Protein AF-A0A1C5W1V6-F1 (afdb_monomer)

Structure (mmCIF, N/CA/C/O backbone):
data_AF-A0A1C5W1V6-F1
#
_entry.id   AF-A0A1C5W1V6-F1
#
loop_
_atom_site.group_PDB
_atom_site.id
_atom_site.type_symbol
_atom_site.label_atom_id
_atom_site.label_alt_id
_atom_site.label_comp_id
_atom_site.label_asym_id
_atom_site.label_entity_id
_atom_site.label_seq_id
_atom_site.pdbx_PDB_ins_code
_atom_site.Cartn_x
_atom_site.Cartn_y
_atom_site.Cartn_z
_atom_site.occupancy
_atom_site.B_iso_or_equiv
_atom_site.auth_seq_id
_atom_site.auth_comp_id
_atom_site.auth_asym_id
_atom_site.auth_atom_id
_atom_site.pdbx_PDB_model_num
ATOM 1 N N . MET A 1 1 ? -6.373 19.384 -13.987 1.00 36.72 1 MET A N 1
ATOM 2 C CA . MET A 1 1 ? -5.546 19.239 -12.766 1.00 36.72 1 MET A CA 1
ATOM 3 C C . MET A 1 1 ? -4.813 17.903 -12.804 1.00 36.72 1 MET A C 1
ATOM 5 O O . MET A 1 1 ? -5.365 16.886 -12.402 1.00 36.72 1 MET A O 1
ATOM 9 N N . SER A 1 2 ? -3.585 17.876 -13.318 1.00 49.97 2 SER A N 1
ATOM 10 C CA . SER A 1 2 ? -2.759 16.664 -13.308 1.00 49.97 2 SER A CA 1
ATOM 11 C C . SER A 1 2 ? -2.159 16.499 -11.915 1.00 49.97 2 SER A C 1
ATOM 13 O O . SER A 1 2 ? -1.125 17.091 -11.612 1.00 49.97 2 SER A O 1
ATOM 15 N N . LYS A 1 3 ? -2.841 15.754 -11.034 1.00 53.38 3 LYS A N 1
ATOM 16 C CA . LYS A 1 3 ? -2.324 15.415 -9.701 1.00 53.38 3 LYS A CA 1
ATOM 17 C C . LYS A 1 3 ? -1.001 14.680 -9.903 1.00 53.38 3 LYS A C 1
ATOM 19 O O . LYS A 1 3 ? -1.000 13.531 -10.346 1.00 53.38 3 LYS A O 1
ATOM 24 N N . LYS A 1 4 ? 0.120 15.364 -9.651 1.00 48.44 4 LYS A N 1
ATOM 25 C CA . LYS A 1 4 ? 1.457 14.770 -9.700 1.00 48.44 4 LYS A CA 1
ATOM 26 C C . LYS A 1 4 ? 1.450 13.606 -8.7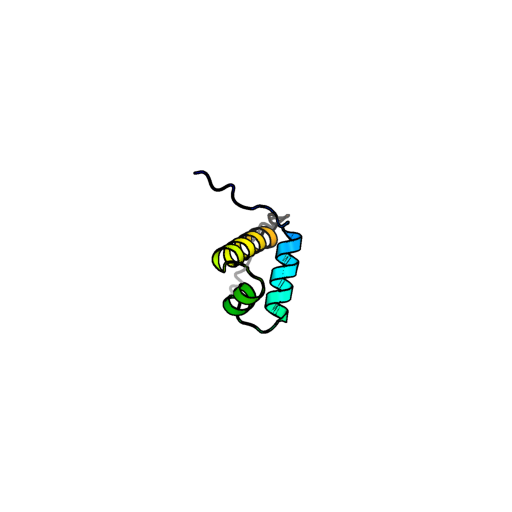08 1.00 48.44 4 LYS A C 1
ATOM 28 O O . LYS A 1 4 ? 1.408 13.812 -7.500 1.00 48.44 4 LYS A O 1
ATOM 33 N N . ARG A 1 5 ? 1.349 12.389 -9.252 1.00 56.22 5 ARG A N 1
ATOM 34 C CA . ARG A 1 5 ? 1.284 11.127 -8.507 1.00 56.22 5 ARG A CA 1
ATOM 35 C C . ARG A 1 5 ? 2.499 11.069 -7.603 1.00 56.22 5 ARG A C 1
ATOM 37 O O . ARG A 1 5 ? 3.599 11.170 -8.128 1.00 56.22 5 ARG A O 1
ATOM 44 N N . ALA A 1 6 ? 2.310 10.928 -6.294 1.00 49.78 6 ALA A N 1
ATOM 45 C CA . ALA A 1 6 ? 3.420 10.833 -5.357 1.00 49.78 6 ALA A CA 1
ATOM 46 C C . ALA A 1 6 ? 4.326 9.641 -5.720 1.00 49.78 6 ALA A C 1
ATOM 48 O O . ALA A 1 6 ? 3.864 8.501 -5.670 1.00 49.78 6 ALA A O 1
ATOM 49 N N . PRO A 1 7 ? 5.618 9.861 -6.015 1.00 62.38 7 PRO A N 1
ATOM 50 C CA . PRO A 1 7 ? 6.638 8.841 -5.916 1.00 62.38 7 PRO A CA 1
ATOM 51 C C . PRO A 1 7 ? 7.587 9.311 -4.811 1.00 62.38 7 PRO A C 1
ATOM 53 O O . PRO A 1 7 ? 8.714 9.699 -5.085 1.00 62.38 7 PRO A O 1
ATOM 56 N N . ARG A 1 8 ? 7.083 9.466 -3.583 1.00 65.75 8 ARG A N 1
ATOM 57 C CA . ARG A 1 8 ? 7.940 9.932 -2.482 1.00 65.75 8 ARG A CA 1
ATOM 58 C C . ARG A 1 8 ? 8.685 8.788 -1.811 1.00 65.75 8 ARG A C 1
ATOM 60 O O . ARG A 1 8 ? 9.748 9.035 -1.270 1.00 65.75 8 ARG A O 1
ATOM 67 N N . ARG A 1 9 ? 8.151 7.569 -1.913 1.00 76.75 9 ARG A N 1
ATOM 68 C CA . ARG A 1 9 ? 8.734 6.376 -1.307 1.00 76.75 9 ARG A CA 1
ATOM 69 C C . ARG A 1 9 ? 9.468 5.518 -2.321 1.00 76.75 9 ARG A C 1
ATOM 71 O O . ARG A 1 9 ? 8.935 5.263 -3.411 1.00 76.75 9 ARG A O 1
ATOM 78 N N . SER A 1 10 ? 10.672 5.085 -1.957 1.00 87.06 10 SER A N 1
ATOM 79 C CA . SER A 1 10 ? 11.466 4.137 -2.740 1.00 87.06 10 SER A CA 1
ATOM 80 C C . SER A 1 10 ? 10.824 2.744 -2.718 1.00 87.06 10 SER A C 1
ATOM 82 O O . SER A 1 10 ? 9.852 2.494 -2.005 1.00 87.06 10 SER A O 1
ATOM 84 N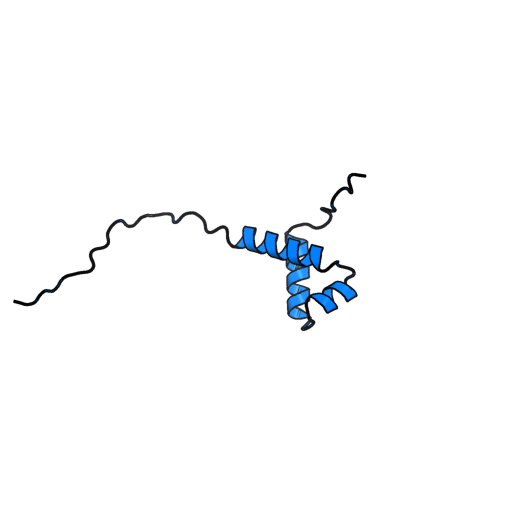 N . LEU A 1 11 ? 11.326 1.826 -3.549 1.00 85.38 11 LEU A N 1
ATOM 85 C CA . LEU A 1 11 ? 10.864 0.436 -3.505 1.00 85.38 11 LEU A CA 1
ATOM 86 C C . LEU A 1 11 ? 11.190 -0.212 -2.152 1.00 85.38 11 LEU A C 1
ATOM 88 O O . LEU A 1 11 ? 10.356 -0.941 -1.627 1.00 85.38 11 LEU A O 1
ATOM 92 N N . ASP A 1 12 ? 12.370 0.087 -1.613 1.00 87.75 12 ASP A N 1
ATOM 93 C CA . ASP A 1 12 ? 12.865 -0.469 -0.354 1.00 87.75 12 ASP A CA 1
ATOM 94 C C . ASP A 1 12 ? 12.039 0.029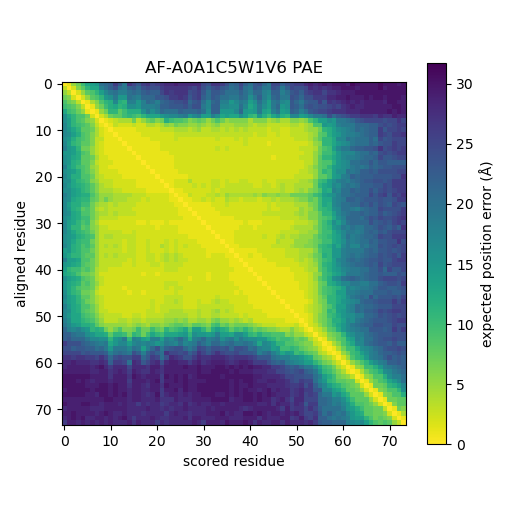 0.834 1.00 87.75 12 ASP A C 1
ATOM 96 O O . ASP A 1 12 ? 11.590 -0.772 1.646 1.00 87.75 12 ASP A O 1
ATOM 100 N N . GLU A 1 13 ? 11.682 1.317 0.850 1.00 91.19 13 GLU A N 1
ATOM 101 C CA . GLU A 1 13 ? 10.785 1.880 1.868 1.00 91.19 13 GLU A CA 1
ATOM 102 C C . GLU A 1 13 ? 9.396 1.217 1.819 1.00 91.19 13 GLU A C 1
ATOM 104 O O . GLU A 1 13 ? 8.777 0.943 2.843 1.00 91.19 13 GLU A O 1
ATOM 109 N N . TRP A 1 14 ? 8.892 0.883 0.624 1.00 91.81 14 TRP A N 1
ATOM 110 C CA . TRP A 1 14 ? 7.660 0.096 0.513 1.00 91.81 14 TRP A CA 1
ATOM 111 C C . TRP A 1 14 ? 7.822 -1.347 0.999 1.00 91.81 14 TRP A C 1
ATOM 113 O O . TRP A 1 14 ? 6.848 -1.924 1.477 1.00 91.81 14 TRP A O 1
ATOM 123 N N . MET A 1 15 ? 9.008 -1.93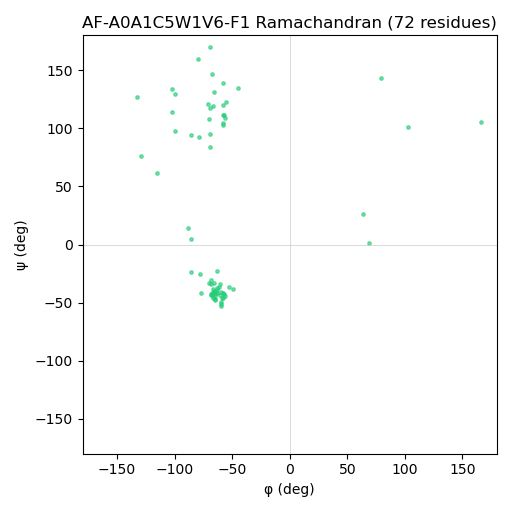8 0.868 1.00 92.31 15 MET A N 1
ATOM 124 C CA . MET A 1 15 ? 9.304 -3.267 1.405 1.00 92.31 15 MET A CA 1
ATOM 125 C C . MET A 1 15 ? 9.284 -3.266 2.933 1.00 92.31 15 MET A C 1
ATOM 127 O O . MET A 1 15 ? 8.661 -4.151 3.519 1.00 92.31 15 MET A O 1
ATOM 131 N N . GLU A 1 16 ? 9.884 -2.259 3.564 1.00 93.56 16 GLU A N 1
ATOM 132 C CA . GLU A 1 16 ? 9.851 -2.077 5.020 1.00 93.56 16 GLU A CA 1
ATOM 133 C C . GLU A 1 16 ? 8.411 -1.926 5.518 1.00 93.56 16 GLU A C 1
ATOM 135 O O . GLU A 1 16 ? 7.960 -2.719 6.340 1.00 93.56 16 GLU A O 1
ATOM 140 N N . LEU A 1 17 ? 7.631 -1.026 4.913 1.00 93.50 17 LEU A N 1
ATOM 141 C CA . LEU A 1 17 ? 6.226 -0.812 5.277 1.00 93.50 17 LEU A CA 1
ATOM 142 C C . LEU A 1 17 ? 5.361 -2.069 5.114 1.00 93.50 17 LEU A C 1
ATOM 144 O O . LEU A 1 17 ? 4.500 -2.357 5.942 1.00 93.50 17 LEU A O 1
ATOM 148 N N . VAL A 1 18 ? 5.559 -2.835 4.036 1.00 92.94 18 VAL A N 1
ATOM 149 C CA . VAL A 1 18 ? 4.839 -4.103 3.849 1.00 92.94 18 VAL A CA 1
ATOM 150 C C . VAL A 1 18 ? 5.265 -5.119 4.904 1.00 92.94 18 VAL A C 1
ATOM 152 O O . VAL A 1 18 ? 4.417 -5.854 5.401 1.00 92.94 18 VAL A O 1
ATOM 155 N N . THR A 1 19 ? 6.544 -5.155 5.265 1.00 94.00 19 THR A N 1
ATOM 156 C CA . THR A 1 19 ? 7.061 -6.047 6.307 1.00 94.00 19 THR A CA 1
ATOM 157 C C . THR A 1 19 ? 6.473 -5.693 7.671 1.00 94.00 19 THR A C 1
ATOM 159 O O . THR A 1 19 ? 5.934 -6.577 8.333 1.00 94.00 19 THR A O 1
ATOM 162 N N . GLU A 1 20 ? 6.460 -4.411 8.040 1.00 94.88 20 GLU A N 1
ATOM 163 C CA . GLU A 1 20 ? 5.815 -3.910 9.259 1.00 94.88 20 GLU A CA 1
ATOM 164 C C . GLU A 1 20 ? 4.321 -4.239 9.287 1.00 94.88 20 GLU A C 1
ATOM 166 O O . GLU A 1 20 ? 3.828 -4.773 10.277 1.00 94.88 20 GLU A O 1
ATOM 171 N N . CYS A 1 21 ? 3.602 -4.012 8.181 1.00 94.75 21 CYS A N 1
ATOM 172 C CA . CYS A 1 21 ? 2.190 -4.374 8.073 1.00 94.75 21 CYS A CA 1
ATOM 173 C C . CYS A 1 21 ? 1.969 -5.865 8.363 1.00 94.75 21 CYS A C 1
ATOM 175 O O . CYS A 1 21 ? 1.080 -6.219 9.136 1.00 94.75 21 CYS A O 1
ATOM 177 N N . ARG A 1 22 ? 2.809 -6.748 7.809 1.00 92.50 22 ARG A N 1
ATOM 178 C CA . ARG A 1 22 ? 2.703 -8.199 8.033 1.00 92.50 22 ARG A CA 1
ATOM 179 C C . ARG A 1 22 ? 3.084 -8.609 9.454 1.00 92.50 22 ARG A C 1
ATOM 181 O O . ARG A 1 22 ? 2.491 -9.548 9.975 1.00 92.50 22 ARG A O 1
ATOM 188 N N . GLN A 1 23 ? 4.033 -7.916 10.074 1.00 95.31 23 GLN A N 1
ATOM 189 C CA . GLN A 1 23 ? 4.459 -8.170 11.452 1.00 95.31 23 GLN A CA 1
ATOM 190 C C . GLN A 1 23 ? 3.493 -7.594 12.492 1.00 95.31 23 GLN A C 1
ATOM 192 O O . GLN A 1 23 ? 3.414 -8.122 13.596 1.00 95.31 23 GLN A O 1
ATOM 197 N N . SER A 1 24 ? 2.726 -6.559 12.138 1.00 93.31 24 SER A N 1
ATOM 198 C CA . SER A 1 24 ? 1.769 -5.909 13.040 1.00 93.31 24 SER A CA 1
ATOM 199 C C . SER A 1 24 ? 0.633 -6.830 13.497 1.00 93.31 24 SER A C 1
ATOM 201 O O . SER A 1 24 ? -0.009 -6.561 14.508 1.00 93.31 24 SER A O 1
ATOM 203 N N . GLY A 1 25 ? 0.341 -7.893 12.737 1.00 92.19 25 GLY A N 1
ATOM 204 C CA . GLY A 1 25 ? -0.815 -8.760 12.974 1.00 92.19 25 GLY A CA 1
ATOM 205 C C . GLY A 1 25 ? -2.170 -8.095 12.688 1.00 92.19 25 GLY A C 1
ATOM 206 O O . GLY A 1 25 ? -3.208 -8.734 12.856 1.00 92.19 25 GLY A O 1
ATOM 207 N N . LEU A 1 26 ? -2.181 -6.837 12.236 1.00 92.75 26 LEU A N 1
ATOM 208 C CA . LEU A 1 26 ? -3.383 -6.127 11.819 1.00 92.75 26 LEU A CA 1
ATOM 209 C C . LEU A 1 26 ? -3.797 -6.538 10.403 1.00 92.75 26 LEU A C 1
ATOM 211 O O . LEU A 1 26 ? -3.002 -7.016 9.592 1.00 92.75 26 LEU A O 1
ATOM 215 N N . THR A 1 27 ? -5.064 -6.294 10.074 1.00 93.50 27 THR A N 1
ATOM 216 C CA . THR A 1 27 ? -5.497 -6.355 8.674 1.00 93.50 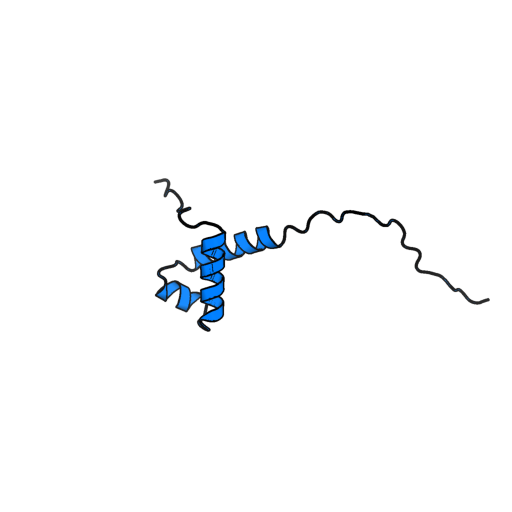27 THR A CA 1
ATOM 217 C C . THR A 1 27 ? -4.855 -5.215 7.885 1.00 93.50 27 THR A C 1
ATOM 219 O O . THR A 1 27 ? -4.702 -4.108 8.405 1.00 93.50 27 THR A O 1
ATOM 222 N N . ASP A 1 28 ? -4.545 -5.453 6.607 1.00 92.38 28 ASP A N 1
ATOM 223 C CA . ASP A 1 28 ? -3.946 -4.446 5.718 1.00 92.38 28 ASP A CA 1
ATOM 224 C C . ASP A 1 28 ? -4.713 -3.108 5.761 1.00 92.38 28 ASP A C 1
ATOM 226 O O . ASP A 1 28 ? -4.104 -2.043 5.758 1.00 92.38 28 ASP A O 1
ATOM 230 N N . ALA A 1 29 ? -6.049 -3.151 5.847 1.00 90.81 29 ALA A N 1
ATOM 231 C CA . ALA A 1 29 ? -6.897 -1.962 5.918 1.00 90.81 29 ALA A CA 1
ATOM 232 C C . ALA A 1 29 ? -6.749 -1.186 7.238 1.00 90.81 29 ALA A C 1
ATOM 234 O O . ALA A 1 29 ? -6.666 0.042 7.206 1.00 90.81 29 ALA A O 1
ATOM 235 N N . ALA A 1 30 ? -6.698 -1.882 8.379 1.00 94.50 30 ALA A N 1
ATOM 236 C CA . ALA A 1 30 ? -6.519 -1.255 9.689 1.00 94.50 30 ALA A CA 1
ATOM 237 C C . ALA A 1 30 ? -5.125 -0.627 9.817 1.00 94.50 30 ALA A C 1
ATOM 239 O O . ALA A 1 30 ? -5.011 0.544 10.170 1.00 94.50 30 ALA A O 1
ATOM 240 N N . TRP A 1 31 ? -4.086 -1.361 9.413 1.00 96.25 31 TRP A N 1
ATOM 241 C CA . TRP A 1 31 ? -2.713 -0.857 9.405 1.00 96.25 31 TRP A CA 1
ATOM 242 C C . TRP A 1 31 ? -2.563 0.361 8.484 1.00 96.25 31 TRP A C 1
ATOM 244 O O . TRP A 1 31 ? -1.990 1.381 8.859 1.00 96.25 31 TRP A O 1
ATOM 254 N N . CYS A 1 32 ? -3.159 0.306 7.288 1.00 94.25 32 CYS A N 1
ATOM 255 C CA . CYS A 1 32 ? -3.197 1.445 6.372 1.00 94.25 32 CYS A CA 1
AT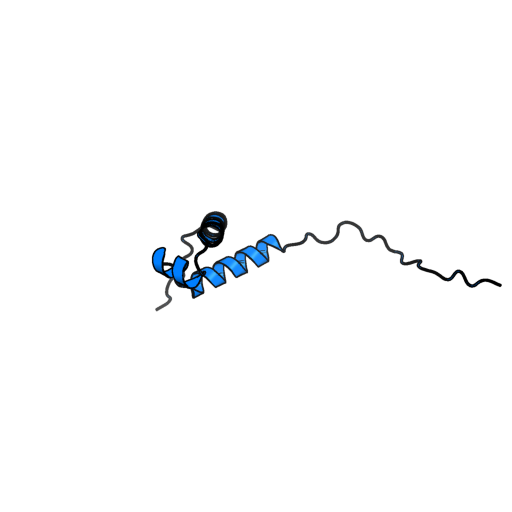OM 256 C C . CYS A 1 32 ? -3.856 2.680 7.007 1.00 94.25 32 CYS A C 1
ATOM 258 O O . CYS A 1 32 ? -3.351 3.789 6.838 1.00 94.25 32 CYS A O 1
ATOM 260 N N . ASN A 1 33 ? -4.955 2.499 7.744 1.00 93.81 33 ASN A N 1
ATOM 261 C CA . ASN A 1 33 ? -5.647 3.592 8.422 1.00 93.81 33 ASN A CA 1
ATOM 262 C C . ASN A 1 33 ? -4.782 4.236 9.521 1.00 93.81 33 ASN A C 1
ATOM 264 O O . ASN A 1 33 ? -4.694 5.460 9.574 1.00 93.81 33 ASN A O 1
ATOM 268 N N . GLU A 1 34 ? -4.101 3.433 10.343 1.00 94.38 34 GLU A N 1
ATOM 269 C CA . GLU A 1 34 ? -3.203 3.929 11.400 1.00 94.38 34 GLU A CA 1
ATOM 270 C C . GLU A 1 34 ? -1.976 4.657 10.836 1.00 94.38 34 GLU A C 1
ATOM 272 O O . GLU A 1 34 ? -1.588 5.713 11.331 1.00 94.38 34 GLU A O 1
ATOM 277 N N . HIS A 1 35 ? -1.401 4.144 9.747 1.00 90.12 35 HIS A N 1
ATOM 278 C CA . HIS A 1 35 ? -0.212 4.716 9.110 1.00 90.12 35 HIS A CA 1
ATOM 279 C C . HIS A 1 35 ? -0.532 5.836 8.101 1.00 90.12 35 HIS A C 1
ATOM 281 O O . HIS A 1 35 ? 0.365 6.333 7.411 1.00 90.12 35 HIS A O 1
ATOM 287 N N . GLY A 1 36 ? -1.804 6.236 7.972 1.00 90.94 36 GLY A N 1
ATOM 288 C CA . GLY A 1 36 ? -2.238 7.293 7.052 1.00 90.94 36 GLY A CA 1
ATOM 289 C C . GLY A 1 36 ? -2.015 6.954 5.572 1.00 90.94 36 GLY A C 1
ATOM 290 O O . GLY A 1 36 ? -1.832 7.842 4.734 1.00 90.94 36 GLY A O 1
ATOM 291 N N . ILE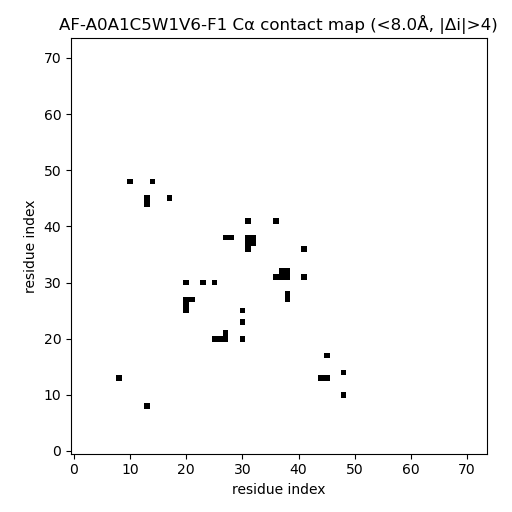 A 1 37 ? -1.997 5.666 5.229 1.00 91.12 37 ILE A N 1
ATOM 292 C CA . ILE A 1 37 ? -1.807 5.166 3.870 1.00 91.12 37 ILE A CA 1
ATOM 293 C C . ILE A 1 37 ? -3.173 4.811 3.289 1.00 91.12 37 ILE A C 1
ATOM 295 O O . ILE A 1 37 ? -3.951 4.063 3.865 1.00 91.12 37 ILE A O 1
ATOM 299 N N . SER A 1 38 ? -3.474 5.305 2.088 1.00 90.75 38 SER A N 1
ATOM 300 C CA . SER A 1 38 ? -4.666 4.839 1.375 1.00 90.75 38 SER A CA 1
ATOM 301 C C . SER A 1 38 ? -4.505 3.356 0.997 1.00 90.75 38 SER A C 1
ATOM 303 O O . SER A 1 38 ? -3.495 3.024 0.359 1.00 90.75 38 SER A O 1
ATOM 305 N N . PRO A 1 39 ? -5.500 2.483 1.262 1.00 90.94 39 PRO A N 1
ATOM 306 C CA . PRO A 1 39 ? -5.442 1.067 0.886 1.00 90.94 39 PRO A CA 1
ATOM 307 C C . PRO A 1 39 ? -5.119 0.852 -0.599 1.00 90.94 39 PRO A C 1
ATOM 309 O O . PRO A 1 39 ? -4.341 -0.024 -0.967 1.00 90.94 39 PRO A O 1
ATOM 312 N N . SER A 1 40 ? -5.640 1.715 -1.478 1.00 90.62 40 SER A N 1
ATOM 313 C CA . SER A 1 40 ? -5.353 1.661 -2.915 1.00 90.62 40 SER A CA 1
ATOM 314 C C . SER A 1 40 ? -3.871 1.902 -3.226 1.00 90.62 40 SER A C 1
ATOM 316 O O . SER A 1 40 ? -3.313 1.281 -4.128 1.00 90.62 40 SER A O 1
ATOM 318 N N . CYS A 1 41 ? -3.213 2.797 -2.485 1.00 89.75 41 CYS A N 1
ATOM 319 C CA . CYS A 1 41 ? -1.783 3.060 -2.635 1.00 89.75 41 CYS A CA 1
ATOM 320 C C . CYS A 1 41 ? -0.958 1.850 -2.175 1.00 89.75 41 CYS A C 1
ATOM 322 O O . CYS A 1 41 ? -0.044 1.425 -2.883 1.00 89.75 41 CYS A O 1
ATOM 324 N N . PHE A 1 42 ? -1.350 1.252 -1.048 1.00 92.44 42 PHE A N 1
ATOM 325 C CA . PHE A 1 42 ? -0.714 0.063 -0.489 1.00 92.44 42 PHE A CA 1
ATOM 326 C C . PHE A 1 42 ? -0.768 -1.130 -1.451 1.00 92.44 42 PHE A C 1
ATOM 328 O O . PHE A 1 42 ? 0.271 -1.671 -1.827 1.00 92.44 42 PHE A O 1
ATOM 335 N N . TYR A 1 43 ? -1.950 -1.493 -1.957 1.00 92.56 43 TYR A N 1
ATOM 336 C CA . TYR A 1 43 ? -2.072 -2.628 -2.880 1.00 92.56 43 TYR A CA 1
ATOM 337 C C . TYR A 1 43 ? -1.364 -2.395 -4.219 1.00 92.56 43 TYR A C 1
ATOM 339 O O . TYR A 1 43 ? -0.787 -3.327 -4.793 1.00 92.56 43 TYR A O 1
ATOM 347 N N . ASN A 1 44 ? -1.331 -1.151 -4.702 1.00 92.19 44 ASN A N 1
ATOM 348 C CA . ASN A 1 44 ? -0.538 -0.793 -5.876 1.00 92.19 44 ASN A CA 1
ATOM 349 C C . ASN A 1 44 ? 0.967 -0.977 -5.624 1.00 92.19 44 ASN A C 1
ATOM 351 O O . ASN A 1 44 ? 1.673 -1.495 -6.493 1.00 92.19 44 ASN A O 1
ATOM 355 N N . ALA A 1 45 ? 1.464 -0.589 -4.447 1.00 90.69 45 ALA A N 1
ATOM 356 C CA . ALA A 1 45 ? 2.857 -0.798 -4.062 1.00 90.69 45 ALA A CA 1
ATOM 357 C C . ALA A 1 45 ? 3.199 -2.291 -3.944 1.00 90.69 45 ALA A C 1
ATOM 359 O O . ALA A 1 45 ? 4.154 -2.740 -4.578 1.00 90.69 45 ALA A O 1
ATOM 360 N N . VAL A 1 46 ? 2.368 -3.079 -3.253 1.00 91.44 46 VAL A N 1
ATOM 361 C CA . VAL A 1 46 ? 2.520 -4.542 -3.132 1.00 91.44 46 VAL A CA 1
ATOM 362 C C . VAL A 1 46 ? 2.542 -5.214 -4.507 1.00 91.44 46 VAL A C 1
ATOM 364 O O . VAL A 1 46 ? 3.379 -6.074 -4.774 1.00 91.44 46 VAL A O 1
ATOM 367 N N . THR A 1 47 ? 1.667 -4.797 -5.423 1.00 91.25 47 THR A N 1
ATOM 368 C CA . THR A 1 47 ? 1.638 -5.337 -6.791 1.00 91.25 47 THR A CA 1
ATOM 369 C C . THR A 1 47 ? 2.935 -5.037 -7.546 1.00 91.25 47 THR A C 1
ATOM 371 O O . THR A 1 47 ? 3.469 -5.908 -8.233 1.00 91.25 47 THR A O 1
ATOM 374 N N . ARG A 1 48 ? 3.478 -3.819 -7.415 1.00 89.12 48 ARG A N 1
ATOM 375 C CA . ARG A 1 48 ? 4.764 -3.441 -8.029 1.00 89.12 48 ARG A CA 1
ATOM 376 C C . ARG A 1 48 ? 5.933 -4.221 -7.430 1.00 89.12 48 ARG A C 1
ATOM 378 O O . ARG A 1 48 ? 6.804 -4.647 -8.184 1.00 89.12 48 ARG A O 1
ATOM 385 N N . LEU A 1 49 ? 5.931 -4.423 -6.113 1.00 89.75 49 LEU A N 1
ATOM 386 C CA . LEU A 1 49 ? 6.919 -5.236 -5.405 1.00 89.75 49 LEU A CA 1
ATOM 387 C C . LEU A 1 49 ? 6.908 -6.679 -5.910 1.00 89.75 49 LEU A C 1
ATOM 389 O O . LEU A 1 49 ? 7.946 -7.178 -6.330 1.00 89.75 49 LEU A O 1
ATOM 393 N N . ARG A 1 50 ? 5.730 -7.309 -5.991 1.00 88.69 50 ARG A N 1
ATOM 394 C CA . ARG A 1 50 ? 5.578 -8.671 -6.532 1.00 88.69 50 ARG A CA 1
ATOM 395 C C . ARG A 1 50 ? 6.090 -8.784 -7.963 1.00 88.69 50 ARG A C 1
ATOM 397 O O . ARG A 1 50 ? 6.852 -9.690 -8.263 1.00 88.69 50 ARG A O 1
ATOM 404 N N . LYS A 1 51 ? 5.743 -7.836 -8.840 1.00 87.31 51 LYS A N 1
ATOM 405 C CA . LYS A 1 51 ? 6.249 -7.823 -10.225 1.00 87.31 51 LYS A CA 1
ATOM 406 C C . LYS A 1 51 ? 7.772 -7.724 -10.302 1.00 87.31 51 LYS A C 1
ATOM 408 O O . LYS A 1 51 ? 8.365 -8.279 -11.218 1.00 87.31 51 LYS A O 1
ATOM 413 N N . LYS A 1 52 ? 8.408 -7.009 -9.371 1.00 84.50 52 LYS A N 1
ATOM 414 C CA . LYS A 1 52 ? 9.869 -6.921 -9.312 1.00 84.50 52 LYS A CA 1
ATOM 415 C C . LYS A 1 52 ? 10.513 -8.172 -8.722 1.00 84.50 52 LYS A C 1
ATOM 417 O O . LYS A 1 52 ? 11.500 -8.629 -9.278 1.00 84.50 52 LYS A O 1
ATOM 422 N N . ALA A 1 53 ? 9.938 -8.736 -7.664 1.00 80.69 53 ALA A N 1
ATOM 423 C CA . ALA A 1 53 ? 10.437 -9.955 -7.032 1.00 80.69 53 ALA A CA 1
ATOM 424 C C . ALA A 1 53 ? 10.268 -11.200 -7.922 1.00 80.69 53 ALA A C 1
ATOM 426 O O . ALA A 1 53 ? 11.117 -12.080 -7.914 1.00 80.69 53 ALA A O 1
ATOM 427 N N . CYS A 1 54 ? 9.196 -11.265 -8.717 1.00 73.31 54 CYS A N 1
ATOM 428 C CA . CYS A 1 54 ? 8.912 -12.380 -9.624 1.00 73.31 54 CYS A CA 1
ATOM 429 C C . CYS A 1 54 ? 9.547 -12.227 -11.018 1.00 73.31 54 CYS A C 1
ATOM 431 O O . CYS A 1 54 ? 9.153 -12.950 -11.932 1.00 73.31 54 CYS A O 1
ATOM 433 N N . GLN A 1 55 ? 10.506 -11.314 -11.214 1.00 70.56 55 GLN A N 1
ATOM 434 C CA . GLN A 1 55 ? 11.378 -11.369 -12.391 1.00 70.56 55 GLN A CA 1
ATOM 435 C C . GLN A 1 55 ? 12.302 -12.581 -12.240 1.00 70.56 55 GLN A C 1
ATOM 437 O O . GLN A 1 55 ? 13.416 -12.477 -11.736 1.00 70.56 55 GLN A O 1
ATOM 442 N N . ILE A 1 56 ? 11.794 -13.751 -12.627 1.00 61.12 56 ILE A N 1
ATOM 443 C CA . ILE A 1 56 ? 12.601 -14.953 -12.803 1.00 61.12 56 ILE A CA 1
ATOM 444 C C . ILE A 1 56 ? 13.528 -14.652 -13.989 1.00 61.12 56 ILE A C 1
ATOM 446 O O . ILE A 1 56 ? 13.009 -14.343 -15.064 1.00 61.12 56 ILE A O 1
ATOM 450 N N . PRO A 1 57 ? 14.863 -14.668 -13.823 1.00 66.62 57 PRO A N 1
ATOM 451 C CA . PRO A 1 57 ? 15.753 -14.574 -14.972 1.00 66.62 57 PRO A CA 1
ATOM 452 C C . PRO A 1 57 ? 15.432 -15.726 -15.926 1.00 66.62 57 PRO A C 1
ATOM 454 O O . PRO A 1 57 ? 15.173 -16.840 -15.462 1.00 66.62 57 PRO A O 1
ATOM 457 N N . ASP A 1 58 ? 15.418 -15.462 -17.237 1.00 58.75 58 ASP A N 1
ATOM 458 C CA . ASP A 1 58 ? 15.227 -16.509 -18.243 1.00 58.75 58 ASP A CA 1
ATOM 459 C C . ASP A 1 58 ? 16.095 -17.725 -17.887 1.00 58.75 58 ASP A C 1
ATOM 461 O O . ASP A 1 58 ? 17.261 -17.538 -17.514 1.00 58.75 58 ASP A O 1
ATOM 465 N N . PRO A 1 59 ? 15.557 -18.958 -17.950 1.00 59.38 59 PRO A N 1
ATOM 466 C CA . PRO A 1 59 ? 16.316 -20.141 -17.585 1.00 59.38 59 PRO A CA 1
ATOM 467 C C . PRO A 1 59 ? 17.594 -20.184 -18.423 1.00 59.38 59 PRO A C 1
ATOM 469 O O . PRO A 1 59 ? 17.561 -20.405 -19.638 1.00 59.38 59 PRO A O 1
ATOM 472 N N . VAL A 1 60 ? 18.736 -19.941 -17.773 1.00 60.56 60 VAL A N 1
ATOM 473 C CA . VAL A 1 60 ? 20.036 -20.115 -18.404 1.00 60.56 60 VAL A CA 1
ATOM 474 C C . VAL A 1 60 ? 20.221 -21.620 -18.569 1.00 60.56 60 VAL A C 1
ATOM 476 O O . VAL A 1 60 ? 20.349 -22.370 -17.607 1.00 60.56 60 VAL A O 1
ATOM 479 N N . GLY A 1 61 ? 20.130 -22.081 -19.810 1.00 54.06 61 GLY A N 1
ATOM 480 C CA . GLY A 1 61 ? 20.250 -23.494 -20.138 1.00 54.06 61 GLY A CA 1
ATOM 481 C C . GLY A 1 61 ? 18.905 -24.150 -20.409 1.00 54.06 61 GLY A C 1
ATOM 482 O O . GLY A 1 61 ? 18.184 -24.587 -19.520 1.00 54.06 61 GLY A O 1
ATOM 483 N N . LYS A 1 62 ? 18.625 -24.313 -21.697 1.00 55.44 62 LYS A N 1
ATOM 484 C CA . LYS A 1 62 ? 17.843 -25.444 -22.182 1.00 55.44 62 LYS A CA 1
ATOM 485 C C . LYS A 1 62 ? 18.706 -26.700 -22.002 1.00 55.44 62 LYS A C 1
ATOM 487 O O . LYS A 1 62 ? 19.712 -26.800 -22.703 1.00 55.44 62 LYS A O 1
ATOM 492 N N . PRO A 1 63 ? 18.325 -27.703 -21.201 1.00 48.22 63 PRO A N 1
ATOM 493 C CA . PRO A 1 63 ? 18.582 -29.073 -21.583 1.00 48.22 63 PRO A CA 1
ATOM 494 C C . PRO A 1 63 ? 17.413 -29.499 -22.470 1.00 48.22 63 PRO A C 1
ATOM 496 O O . PRO A 1 63 ? 16.347 -29.904 -22.007 1.00 48.22 63 PRO A O 1
ATOM 499 N N . ALA A 1 64 ? 17.606 -29.367 -23.782 1.00 58.47 64 ALA A N 1
ATOM 500 C CA . ALA A 1 64 ? 16.897 -30.235 -24.704 1.00 58.47 64 ALA A CA 1
ATOM 501 C C . ALA A 1 64 ? 17.260 -31.670 -24.308 1.00 58.47 64 ALA A C 1
ATOM 503 O O . ALA A 1 64 ? 18.428 -32.032 -24.386 1.00 58.47 64 ALA A O 1
ATOM 504 N N . LEU A 1 65 ? 16.306 -32.428 -23.779 1.00 55.38 65 LEU A N 1
ATOM 505 C CA . LEU A 1 65 ? 15.802 -33.662 -24.382 1.00 55.38 65 LEU A CA 1
ATOM 506 C C . LEU A 1 65 ? 14.983 -34.410 -23.323 1.00 55.38 65 LEU A C 1
ATOM 508 O O . LEU A 1 65 ? 15.502 -35.029 -22.397 1.00 55.38 65 LEU A O 1
ATOM 512 N N . LEU A 1 66 ? 13.670 -34.360 -23.504 1.00 63.00 66 LEU A N 1
ATOM 513 C CA . LEU A 1 66 ? 12.773 -35.400 -23.040 1.00 63.00 66 LEU A CA 1
ATOM 514 C C . LEU A 1 66 ? 13.221 -36.718 -23.686 1.00 63.00 66 LEU A C 1
ATOM 516 O O . LEU A 1 66 ? 13.058 -36.877 -24.890 1.00 63.00 66 LEU A O 1
ATOM 520 N N . ILE A 1 67 ? 13.750 -37.663 -22.914 1.00 57.97 67 ILE A N 1
ATOM 521 C CA . ILE A 1 67 ? 13.652 -39.085 -23.265 1.00 57.97 67 ILE A CA 1
ATOM 522 C C . ILE A 1 67 ? 13.129 -39.802 -22.025 1.00 57.97 67 ILE A C 1
ATOM 524 O O . ILE A 1 67 ? 13.863 -40.444 -21.281 1.00 57.97 67 ILE A O 1
ATOM 528 N N . LEU A 1 68 ? 11.827 -39.646 -21.783 1.00 55.12 68 LEU A N 1
ATOM 529 C CA . LEU A 1 68 ? 11.084 -40.558 -20.928 1.00 55.12 68 LEU A CA 1
ATOM 530 C C . LEU A 1 68 ? 10.335 -41.549 -21.835 1.00 55.12 68 LEU A C 1
ATOM 532 O O . LEU A 1 68 ? 9.243 -41.251 -22.302 1.00 55.12 68 LEU A O 1
ATOM 536 N N . HIS A 1 69 ? 10.958 -42.726 -22.002 1.00 56.50 69 HIS A N 1
ATOM 537 C CA . HIS A 1 69 ? 10.364 -44.071 -22.166 1.00 56.50 69 HIS A CA 1
ATOM 538 C C . HIS A 1 69 ? 9.801 -44.450 -23.566 1.00 56.50 69 HIS A C 1
ATOM 540 O O . HIS A 1 69 ? 9.279 -43.593 -24.270 1.00 56.50 69 HIS A O 1
ATOM 546 N N . PRO A 1 70 ? 9.948 -45.728 -24.008 1.00 54.12 70 PRO A N 1
ATOM 547 C CA . PRO A 1 70 ? 9.362 -46.879 -23.318 1.00 54.12 70 PRO A CA 1
ATOM 548 C C . PRO A 1 70 ? 10.313 -48.067 -23.109 1.00 54.12 70 PRO A C 1
ATOM 550 O O . PRO A 1 70 ? 10.830 -48.658 -24.052 1.00 54.12 70 PRO A O 1
ATOM 553 N N . ILE A 1 71 ? 10.425 -48.512 -21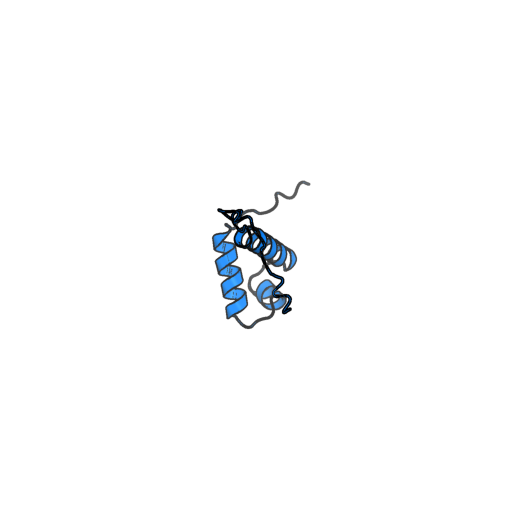.855 1.00 62.06 71 ILE A N 1
ATOM 554 C CA . ILE A 1 71 ? 10.623 -49.938 -21.584 1.00 62.06 71 ILE A CA 1
ATOM 555 C C . ILE A 1 71 ? 9.299 -50.599 -21.971 1.00 62.06 71 ILE A C 1
ATOM 557 O O . ILE A 1 71 ? 8.356 -50.594 -21.182 1.00 62.06 71 ILE A O 1
ATOM 561 N N . ASN A 1 72 ? 9.207 -51.106 -23.201 1.00 49.03 72 ASN A N 1
ATOM 562 C CA . ASN A 1 72 ? 8.238 -52.143 -23.508 1.00 49.03 72 ASN A CA 1
ATOM 563 C C . ASN A 1 72 ? 8.981 -53.474 -23.559 1.00 49.03 72 ASN A C 1
ATOM 565 O O . ASN A 1 72 ? 9.897 -53.689 -24.350 1.00 49.03 72 ASN A O 1
ATOM 569 N N . ARG A 1 73 ? 8.602 -54.291 -22.589 1.00 53.62 73 ARG A N 1
ATOM 570 C CA . ARG A 1 73 ? 9.056 -55.632 -22.266 1.00 53.62 73 ARG A CA 1
ATOM 571 C C . ARG A 1 73 ? 8.539 -56.570 -23.356 1.00 53.62 73 ARG A C 1
ATOM 573 O O . ARG A 1 73 ? 7.329 -56.635 -23.554 1.00 53.62 73 ARG A O 1
ATOM 580 N N . MET A 1 74 ? 9.447 -57.254 -24.043 1.00 57.34 74 MET A N 1
ATOM 581 C CA . MET A 1 74 ? 9.140 -58.419 -24.877 1.00 57.34 74 MET A CA 1
ATOM 582 C C . MET A 1 74 ? 9.491 -59.685 -24.106 1.00 57.34 74 MET A C 1
ATOM 584 O O . MET A 1 74 ? 10.464 -59.620 -23.316 1.00 57.34 74 MET A O 1
#

Foldseek 3Di:
DPPPPDPPDDLVNLVVLVVCCVVVPDDLVVSCVVVVHDSVNNVVSVVVNCVVVPPDPDPPDDPDDDDDDDPDDD

Me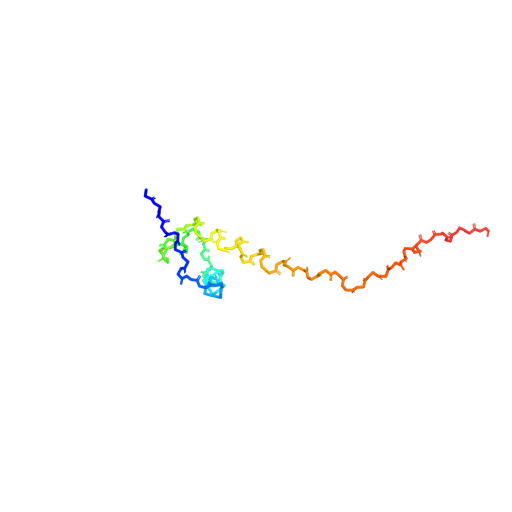an predicted aligned error: 12.86 Å

pLDDT: mean 77.7, std 17.46, range [36.72, 96.25]

Secondary structure (DSSP, 8-state):
--------S-HHHHHHHHHHHHHS-S-HHHHHHHTT--HHHHHHHHHHHHHHHT-----S--------------

Nearest PDB structures (foldseek):
  2w48-assembly1_B  TM=7.037E-01  e=1.108E+00  Klebsiella pneumoniae
  2w48-assembly1_A  TM=6.017E-01  e=5.901E-01  Klebsiella pneumoniae
  2jrt-assembly1_A  TM=6.270E-01  e=1.108E+00  Cereibacter sphaeroides
  2efo-assembly1_A  TM=6.298E-01  e=1.108E+00  Sulfurisphaera tokodaii str. 7
  5z4y-assembly1_B  TM=8.060E-01  e=5.030E+00  unclassified

Radius of gyration: 22.25 Å; Cα contacts (8 Å, |Δi|>4): 22; chains: 1; bounding box: 27×78×38 Å

Solvent-accessible surface area (backbone atoms only — not comparable to full-atom values): 4945 Å² total; per-residue (Å²): 132,84,76,79,74,85,79,83,67,53,75,64,57,51,50,51,52,52,50,50,44,66,70,65,75,50,54,72,64,58,45,21,60,77,71,73,42,56,58,71,58,51,54,53,50,52,50,52,50,50,60,60,72,64,60,68,72,76,77,85,70,82,80,87,69,91,80,83,78,79,94,74,87,127

Sequence (74 aa):
MSKKRAPRRSLDEWMELVTECRQSGLTDAAWCNEHGISPSCFYNAVTRLRKKACQIPDPVGKPALLILHPINRM